Protein AF-A0A1G1AKE0-F1 (afdb_monomer_lite)

Sequence (77 aa):
MKVLVATRRTQGRRDNDFNFCEEGELLIYGSECDAEAVDGHCGCRRALVGMTSGKATTTFLVQGSSALGFAGESCLY

Foldseek 3Di:
DKWKFDDCPCAPVDVLWDDPDDGGFTWDQDDDDPPDDCSDNVNSVQWTAGPVPRDIGNKIWIFDQDPVGTDDDTDID

pLDDT: mean 88.01, std 12.1, range [53.53, 97.75]

Secondary structure (DSSP, 8-state):
-EEEEE--TTTTSSTT--B-SPTT-BEEE----SSS-TTSSS-GGG-EEETTT--EES-EEEEEEETTEE-S--EE-

Structure (mmCIF, N/CA/C/O backbone):
data_AF-A0A1G1AKE0-F1
#
_entry.id   AF-A0A1G1AKE0-F1
#
loop_
_atom_site.group_PDB
_atom_site.id
_atom_site.type_symbol
_atom_site.label_atom_id
_atom_site.label_alt_id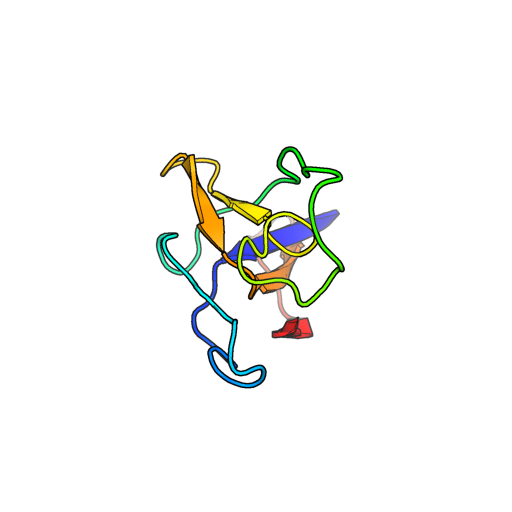
_atom_site.label_comp_id
_atom_site.label_asym_id
_atom_site.label_entity_id
_atom_site.label_seq_id
_atom_site.pdbx_PDB_ins_code
_atom_site.Cartn_x
_atom_site.Cartn_y
_atom_site.Cartn_z
_atom_site.occupancy
_atom_site.B_iso_or_equiv
_atom_site.auth_seq_id
_atom_site.auth_comp_id
_atom_site.auth_asym_id
_atom_site.auth_atom_id
_atom_site.pdbx_PDB_model_num
ATOM 1 N N . MET A 1 1 ? -19.980 3.763 6.626 1.00 82.19 1 MET A N 1
ATOM 2 C CA . MET A 1 1 ? -19.121 4.031 5.440 1.00 82.19 1 MET A CA 1
ATOM 3 C C . MET A 1 1 ? -17.994 3.004 5.428 1.00 82.19 1 MET A C 1
ATOM 5 O O . MET A 1 1 ? -17.884 2.272 6.401 1.00 82.19 1 MET A O 1
ATOM 9 N N . LYS A 1 2 ? -17.198 2.877 4.363 1.00 89.38 2 LYS A N 1
ATOM 10 C CA . LYS A 1 2 ? -16.007 2.007 4.366 1.00 89.38 2 LYS A CA 1
ATOM 11 C C . LYS A 1 2 ? -14.751 2.870 4.376 1.00 89.38 2 LYS A C 1
ATOM 13 O O . LYS A 1 2 ? -14.737 3.910 3.723 1.00 89.38 2 LYS A O 1
ATOM 18 N N . VAL A 1 3 ? -13.740 2.447 5.123 1.00 92.50 3 VAL A N 1
ATOM 19 C CA . VAL A 1 3 ? -12.425 3.095 5.183 1.00 92.50 3 VAL A CA 1
ATOM 20 C C . VAL A 1 3 ? -11.329 2.092 4.848 1.00 92.50 3 VAL A C 1
ATOM 22 O O . VAL A 1 3 ? -11.528 0.885 5.003 1.00 92.50 3 VAL A O 1
ATOM 25 N N . LEU A 1 4 ? -10.189 2.603 4.393 1.00 95.44 4 LEU A N 1
ATOM 26 C CA . LEU A 1 4 ? -8.989 1.820 4.124 1.00 95.44 4 LEU A CA 1
ATOM 27 C C . LEU A 1 4 ? -8.014 2.006 5.284 1.00 95.44 4 LEU A C 1
ATOM 29 O O 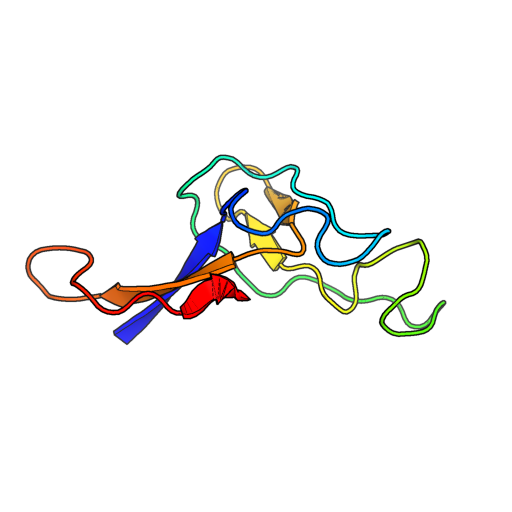. LEU A 1 4 ? -7.785 3.133 5.724 1.00 95.44 4 LEU A O 1
ATOM 33 N N . VAL A 1 5 ? -7.468 0.901 5.779 1.00 95.94 5 VAL A N 1
ATOM 34 C CA . VAL A 1 5 ? -6.610 0.877 6.964 1.00 95.94 5 VAL A CA 1
ATOM 35 C C . VAL A 1 5 ? -5.349 0.078 6.666 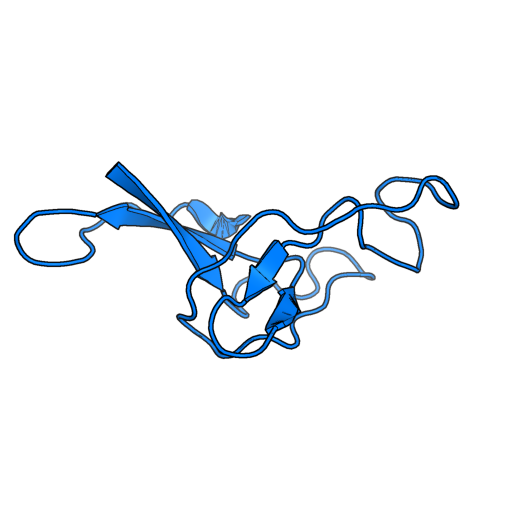1.00 95.94 5 VAL A C 1
ATOM 37 O O . VAL A 1 5 ? -5.428 -1.033 6.148 1.00 95.94 5 VAL A O 1
ATOM 40 N N . ALA A 1 6 ? -4.184 0.623 6.998 1.00 96.62 6 ALA A N 1
ATOM 41 C CA . ALA A 1 6 ? -2.905 -0.044 6.811 1.00 96.62 6 ALA A CA 1
ATOM 42 C C . ALA A 1 6 ? -2.819 -1.318 7.651 1.00 96.62 6 ALA A C 1
ATOM 44 O O . ALA A 1 6 ? -3.145 -1.321 8.841 1.00 96.62 6 ALA A O 1
ATOM 45 N N . THR A 1 7 ? -2.335 -2.397 7.039 1.00 95.12 7 THR A N 1
ATOM 46 C CA . THR A 1 7 ? -2.045 -3.636 7.758 1.00 95.12 7 THR A CA 1
ATOM 47 C C . THR A 1 7 ? -0.818 -4.329 7.212 1.00 95.12 7 THR A C 1
ATOM 49 O O . THR A 1 7 ? -0.536 -4.248 6.025 1.00 95.12 7 THR A O 1
ATOM 52 N N . ARG A 1 8 ? -0.098 -5.055 8.059 1.00 95.00 8 ARG A N 1
ATOM 53 C CA . ARG A 1 8 ? 0.952 -5.991 7.639 1.00 95.00 8 ARG A CA 1
ATOM 54 C C . ARG A 1 8 ? 0.418 -7.391 7.362 1.00 95.00 8 ARG A C 1
ATOM 56 O O . ARG A 1 8 ? 1.178 -8.274 6.967 1.00 95.00 8 ARG A O 1
ATOM 63 N N . ARG A 1 9 ? -0.877 -7.635 7.575 1.00 91.94 9 ARG A N 1
ATOM 64 C CA . ARG A 1 9 ? -1.501 -8.913 7.219 1.00 91.94 9 ARG A CA 1
ATOM 65 C C . ARG A 1 9 ? -1.358 -9.125 5.712 1.00 91.94 9 ARG A C 1
ATOM 67 O O . ARG A 1 9 ? -1.508 -8.189 4.942 1.00 91.94 9 ARG A O 1
ATOM 74 N N . THR A 1 10 ? -1.008 -10.352 5.328 1.00 91.56 10 THR A N 1
ATOM 75 C CA . THR A 1 10 ? -0.745 -10.777 3.939 1.00 91.56 10 THR A CA 1
ATOM 76 C C . THR A 1 10 ? 0.405 -10.076 3.205 1.00 91.56 10 THR A C 1
ATOM 78 O O . THR A 1 10 ? 0.593 -10.356 2.025 1.00 91.56 10 THR A O 1
ATOM 81 N N . GLN A 1 11 ? 1.221 -9.253 3.879 1.00 91.50 11 GLN A N 1
ATOM 82 C CA . GLN A 1 11 ? 2.467 -8.743 3.297 1.00 91.50 11 GLN A CA 1
ATOM 83 C C . GLN A 1 11 ? 3.351 -9.889 2.794 1.00 91.50 11 GLN A C 1
ATOM 85 O O . GLN A 1 11 ? 3.558 -10.877 3.499 1.00 91.50 11 GLN A O 1
ATOM 90 N N . GLY A 1 12 ? 3.890 -9.725 1.586 1.00 91.06 12 GLY A N 1
ATOM 91 C CA . GLY A 1 12 ? 4.727 -10.727 0.928 1.00 91.06 12 GLY A CA 1
ATOM 92 C C . GLY A 1 12 ? 3.932 -11.808 0.195 1.00 91.06 12 GLY A C 1
ATOM 93 O O . GLY A 1 12 ? 4.523 -12.777 -0.271 1.00 91.06 12 GLY A O 1
ATOM 94 N N . ARG A 1 13 ? 2.601 -11.672 0.073 1.00 91.44 13 ARG A N 1
ATOM 95 C CA . ARG A 1 13 ? 1.807 -12.535 -0.816 1.00 91.44 13 ARG A CA 1
ATOM 96 C C . ARG A 1 13 ? 2.187 -12.302 -2.278 1.00 91.44 13 ARG A C 1
ATOM 98 O O . ARG A 1 13 ? 2.103 -13.234 -3.078 1.00 91.44 13 ARG A O 1
ATOM 105 N N . ARG A 1 14 ? 2.590 -11.080 -2.623 1.00 89.38 14 ARG A N 1
ATOM 106 C CA . ARG A 1 14 ? 3.372 -10.789 -3.825 1.00 89.38 14 ARG A CA 1
ATOM 107 C C . ARG A 1 14 ? 4.790 -10.400 -3.418 1.00 89.38 14 ARG A C 1
ATOM 109 O O . ARG A 1 14 ? 4.989 -9.718 -2.414 1.00 89.38 14 ARG A O 1
ATOM 116 N N . ASP A 1 15 ? 5.760 -10.791 -4.238 1.00 90.12 15 ASP A N 1
ATOM 117 C CA . ASP A 1 15 ? 7.190 -10.601 -3.949 1.00 90.12 15 ASP A CA 1
ATOM 118 C C . ASP A 1 15 ? 7.593 -9.123 -3.815 1.00 90.12 15 ASP A C 1
ATOM 120 O O . ASP A 1 15 ? 8.587 -8.800 -3.169 1.00 90.12 15 ASP A O 1
ATOM 124 N N . ASN A 1 16 ? 6.812 -8.219 -4.410 1.00 89.44 16 ASN A N 1
ATOM 125 C CA . ASN A 1 16 ? 7.021 -6.772 -4.387 1.00 89.44 16 ASN A CA 1
ATOM 126 C C . ASN A 1 16 ? 6.082 -6.025 -3.422 1.00 89.44 16 ASN A C 1
ATOM 128 O O . ASN A 1 16 ? 5.907 -4.812 -3.550 1.00 89.44 16 ASN A O 1
ATOM 132 N N . ASP A 1 17 ? 5.440 -6.722 -2.483 1.00 93.44 17 ASP A N 1
ATOM 133 C CA . ASP A 1 17 ? 4.635 -6.060 -1.460 1.00 93.44 17 ASP A CA 1
ATOM 134 C C . ASP A 1 17 ? 5.515 -5.306 -0.461 1.00 93.44 17 ASP A C 1
ATOM 136 O O . ASP A 1 17 ? 6.511 -5.823 0.044 1.00 93.44 17 ASP A O 1
ATOM 140 N N . PHE A 1 18 ? 5.080 -4.115 -0.059 1.00 94.69 18 PHE A N 1
ATOM 141 C CA . PHE A 1 18 ? 5.746 -3.321 0.970 1.00 94.69 18 PHE A CA 1
ATOM 142 C C . PHE A 1 18 ? 4.729 -2.614 1.861 1.00 94.69 18 PHE A C 1
ATOM 144 O O . PHE A 1 18 ? 3.638 -2.250 1.431 1.00 94.69 18 PHE A O 1
ATOM 151 N N . ASN A 1 19 ? 5.117 -2.369 3.110 1.00 95.81 19 ASN A N 1
ATOM 152 C CA . ASN A 1 19 ? 4.335 -1.564 4.034 1.00 95.81 19 ASN A CA 1
ATOM 153 C C . ASN A 1 19 ? 5.270 -0.734 4.916 1.00 95.81 19 ASN A C 1
ATOM 155 O O . ASN A 1 19 ? 5.958 -1.263 5.795 1.00 95.81 19 ASN A O 1
ATOM 159 N N . PHE A 1 20 ? 5.272 0.573 4.671 1.00 96.25 20 PHE A N 1
ATOM 160 C CA . PHE A 1 20 ? 6.002 1.548 5.472 1.00 96.25 20 PHE A CA 1
ATOM 161 C C . PHE A 1 20 ? 5.090 2.34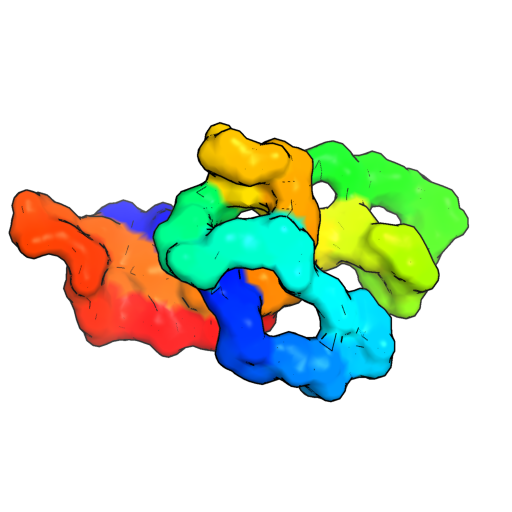1 6.417 1.00 96.25 20 PHE A C 1
ATOM 163 O O . PHE A 1 20 ? 5.606 3.095 7.240 1.00 96.25 20 PHE A O 1
ATOM 170 N N . CYS A 1 21 ? 3.770 2.177 6.315 1.00 97.38 21 CYS A N 1
ATOM 171 C CA . CYS A 1 21 ? 2.791 2.826 7.179 1.00 97.38 21 CYS A CA 1
ATOM 172 C C . CYS A 1 21 ? 2.785 2.220 8.590 1.00 97.38 21 CYS A C 1
ATOM 174 O O . CYS A 1 21 ? 3.281 1.111 8.839 1.00 97.38 21 CYS A O 1
ATOM 176 N N . GLU A 1 22 ? 2.182 2.950 9.524 1.00 96.31 22 GLU A N 1
ATOM 177 C CA . GLU A 1 22 ? 1.897 2.412 10.851 1.00 96.31 22 GLU A CA 1
ATOM 178 C C . GLU A 1 22 ? 0.687 1.463 10.783 1.00 96.31 22 GLU A C 1
ATOM 180 O O . GLU A 1 22 ? -0.250 1.677 10.015 1.00 96.31 22 GLU A O 1
ATOM 185 N N . GLU A 1 23 ? 0.695 0.378 11.565 1.00 95.19 23 GLU A N 1
ATOM 186 C CA . GLU A 1 23 ? -0.428 -0.575 11.584 1.00 95.19 23 GLU A CA 1
ATOM 187 C C . GLU A 1 23 ? -1.696 0.126 12.098 1.00 95.19 23 GLU A C 1
ATOM 189 O O . GLU A 1 23 ? -1.663 0.774 13.143 1.00 95.19 23 GLU A O 1
ATOM 194 N N . GLY A 1 24 ? -2.823 -0.020 11.398 1.00 94.00 24 GLY A N 1
ATOM 195 C CA . GLY A 1 24 ? -4.081 0.617 11.799 1.00 94.00 24 GLY A CA 1
ATOM 196 C C . GLY A 1 24 ? -4.254 2.061 11.314 1.00 94.00 24 GLY A C 1
ATOM 197 O O . GLY A 1 24 ? -5.280 2.679 11.595 1.00 94.00 24 GLY A O 1
ATOM 198 N N . GLU A 1 25 ? -3.287 2.610 10.580 1.00 95.50 25 GLU A N 1
ATOM 199 C CA . GLU A 1 25 ? -3.360 3.968 10.042 1.00 95.50 25 GLU A CA 1
ATOM 200 C C . GLU A 1 25 ? -4.388 4.087 8.902 1.00 95.50 25 GLU A C 1
ATOM 202 O O . GLU A 1 25 ? -4.492 3.196 8.061 1.00 95.50 25 GLU A O 1
ATOM 207 N N . LEU A 1 26 ? -5.128 5.202 8.833 1.00 96.25 26 LEU A N 1
ATOM 208 C CA . LEU A 1 26 ? -6.024 5.480 7.706 1.00 96.25 26 LEU A CA 1
ATOM 209 C C . LEU A 1 26 ? -5.240 5.734 6.417 1.00 96.25 26 LEU A C 1
ATOM 211 O O . LEU A 1 26 ? -4.242 6.457 6.408 1.00 96.25 26 LEU A O 1
ATOM 215 N N . LEU A 1 27 ? -5.753 5.178 5.325 1.00 97.19 27 LEU A N 1
ATOM 216 C CA . LEU A 1 27 ? -5.140 5.231 4.008 1.00 97.19 27 LEU A CA 1
ATOM 217 C C . LEU A 1 27 ? -5.975 6.033 3.008 1.00 97.19 27 LEU A C 1
ATOM 219 O O . LEU A 1 27 ? -7.207 6.005 3.032 1.00 97.19 27 LEU A O 1
ATOM 223 N N . ILE A 1 28 ? -5.282 6.682 2.076 1.00 96.69 28 ILE A N 1
ATOM 224 C CA . ILE A 1 28 ? -5.846 7.384 0.918 1.00 96.69 28 ILE A CA 1
ATOM 225 C C . ILE A 1 28 ? -5.146 6.955 -0.373 1.00 96.69 28 ILE A C 1
ATOM 227 O O . ILE A 1 28 ? -4.049 6.395 -0.348 1.00 96.69 28 ILE A O 1
ATOM 231 N N . TYR A 1 29 ? -5.769 7.243 -1.515 1.00 95.44 29 TYR A N 1
ATOM 232 C CA . TYR A 1 29 ? -5.115 7.084 -2.812 1.00 95.44 29 TYR A CA 1
ATOM 233 C C . TYR A 1 29 ? -4.001 8.122 -2.977 1.00 95.44 29 TYR A C 1
ATOM 235 O O . TYR A 1 29 ? -4.228 9.318 -2.790 1.00 95.44 29 TYR A O 1
ATOM 243 N N . GLY A 1 30 ? -2.800 7.644 -3.301 1.00 91.81 30 GLY A N 1
ATOM 244 C CA . GLY A 1 30 ? -1.657 8.483 -3.652 1.00 91.81 30 GLY A CA 1
ATOM 245 C C . GLY A 1 30 ? -1.586 8.785 -5.150 1.00 91.81 30 GLY A C 1
ATOM 246 O O . GLY A 1 30 ? -2.471 8.420 -5.921 1.00 91.81 30 GLY A O 1
ATOM 247 N N . SER A 1 31 ? -0.501 9.436 -5.565 1.00 91.81 31 SER A N 1
ATOM 248 C CA . SER A 1 31 ? -0.147 9.586 -6.980 1.00 91.81 31 SER A CA 1
ATOM 249 C C . SER A 1 31 ? 0.529 8.326 -7.523 1.00 91.81 31 SER A C 1
ATOM 251 O O . SER A 1 31 ? 1.403 7.762 -6.862 1.00 91.81 31 SER A O 1
ATOM 253 N N . GLU A 1 32 ? 0.202 7.951 -8.757 1.00 92.44 32 GLU A N 1
ATOM 254 C CA . GLU A 1 32 ? 0.878 6.888 -9.504 1.00 92.44 32 GLU A CA 1
ATOM 255 C C . GLU A 1 32 ? 1.809 7.459 -10.583 1.00 92.44 32 GLU A C 1
ATOM 257 O O . GLU A 1 32 ? 1.581 8.555 -11.096 1.00 92.44 32 GLU A O 1
ATOM 262 N N . CYS A 1 33 ? 2.861 6.714 -10.932 1.00 89.69 33 CYS A N 1
ATOM 263 C CA . CYS A 1 33 ? 3.696 7.008 -12.092 1.00 89.69 33 CYS A CA 1
ATOM 264 C C . CYS A 1 33 ? 3.317 6.120 -13.286 1.00 89.69 33 CYS A C 1
ATOM 266 O O . CYS A 1 33 ? 2.790 5.008 -13.146 1.00 89.69 33 CYS A O 1
ATOM 268 N N . ASP A 1 34 ? 3.635 6.592 -14.486 1.00 91.62 34 ASP A N 1
ATOM 269 C CA . ASP A 1 34 ? 3.415 5.872 -15.738 1.00 91.62 34 ASP A CA 1
ATOM 270 C C . ASP A 1 34 ? 4.607 4.984 -16.150 1.00 91.62 34 ASP A C 1
ATOM 272 O O . ASP A 1 34 ? 4.491 4.218 -17.103 1.00 91.62 34 ASP A O 1
ATOM 276 N N . ALA A 1 35 ? 5.706 5.010 -15.390 1.00 90.12 35 ALA A N 1
ATOM 277 C CA . ALA A 1 35 ? 6.991 4.418 -15.766 1.00 90.12 35 ALA A CA 1
ATOM 278 C C . ALA A 1 35 ? 7.026 2.878 -15.833 1.00 90.12 35 ALA A C 1
ATOM 280 O O . ALA A 1 35 ? 7.857 2.321 -16.548 1.00 90.12 35 ALA A O 1
ATOM 281 N N . GLU A 1 36 ? 6.165 2.174 -15.093 1.00 88.81 36 GLU A N 1
ATOM 282 C CA . GLU A 1 36 ? 6.237 0.712 -14.957 1.00 88.81 36 GLU A CA 1
ATOM 283 C C . GLU A 1 36 ? 4.859 0.042 -14.986 1.00 88.81 36 GLU A C 1
ATOM 285 O O . GLU A 1 36 ? 3.834 0.691 -14.814 1.00 88.81 36 GLU A O 1
ATOM 290 N N . ALA A 1 37 ? 4.815 -1.279 -15.181 1.00 91.75 37 ALA A N 1
ATOM 291 C CA . ALA A 1 37 ? 3.585 -2.059 -15.040 1.00 91.75 37 ALA A CA 1
ATOM 292 C C . ALA A 1 37 ? 3.056 -2.052 -13.587 1.00 91.75 37 ALA A C 1
ATOM 294 O O . ALA A 1 37 ? 3.744 -1.636 -12.659 1.00 91.75 37 ALA A O 1
ATOM 295 N N . VAL A 1 38 ? 1.831 -2.551 -13.376 1.00 90.44 38 VAL A N 1
ATOM 296 C CA . VAL A 1 38 ? 1.185 -2.594 -12.045 1.00 90.44 38 VAL A CA 1
ATOM 297 C C . VAL A 1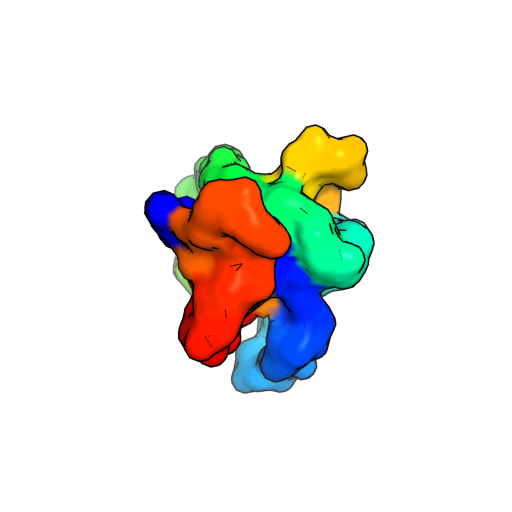 38 ? 2.044 -3.321 -11.003 1.00 90.44 38 VAL A C 1
ATOM 299 O O . VAL A 1 38 ? 2.172 -2.837 -9.883 1.00 90.44 38 VAL A O 1
ATOM 302 N N . ASP A 1 39 ? 2.678 -4.432 -11.385 1.00 90.06 39 ASP A N 1
ATOM 303 C CA . ASP A 1 39 ? 3.605 -5.191 -10.533 1.00 90.06 39 ASP A CA 1
ATOM 304 C C . ASP A 1 39 ? 5.081 -4.820 -10.779 1.00 90.06 39 ASP A C 1
ATOM 306 O O . ASP A 1 39 ? 5.982 -5.629 -10.566 1.00 90.06 39 ASP A O 1
ATOM 310 N N . GLY A 1 40 ? 5.334 -3.590 -11.234 1.00 89.69 40 GLY A N 1
ATOM 311 C CA . GLY A 1 40 ? 6.674 -3.019 -11.340 1.00 89.69 40 GLY A CA 1
ATOM 312 C C . GLY A 1 40 ? 7.391 -2.900 -9.991 1.00 89.69 40 GLY A C 1
ATOM 313 O O . GLY A 1 40 ? 6.824 -3.152 -8.923 1.00 89.69 40 GLY A O 1
ATOM 314 N N . HIS A 1 41 ? 8.657 -2.495 -10.041 1.00 87.56 41 HIS A N 1
ATOM 315 C CA . HIS A 1 41 ? 9.506 -2.317 -8.868 1.00 87.56 41 HIS A CA 1
ATOM 316 C C . HIS A 1 41 ? 9.080 -1.117 -8.006 1.00 87.56 41 HIS A C 1
ATOM 318 O O . HIS A 1 41 ? 9.177 -1.170 -6.783 1.00 87.56 41 HIS A O 1
ATOM 324 N N . CYS A 1 42 ? 8.568 -0.048 -8.620 1.00 88.88 42 CYS A N 1
ATOM 325 C CA . CYS A 1 42 ? 8.122 1.161 -7.927 1.00 88.88 42 CYS A CA 1
ATOM 326 C C . CYS A 1 42 ? 6.884 0.914 -7.047 1.00 88.88 42 CYS A C 1
ATOM 328 O O . CYS A 1 42 ? 6.743 1.515 -5.984 1.00 88.88 42 CYS A O 1
ATOM 330 N N . GLY A 1 43 ? 5.963 0.056 -7.500 1.00 88.81 43 GLY A N 1
ATOM 331 C CA . GLY A 1 43 ? 4.748 -0.341 -6.778 1.00 88.81 43 GLY A CA 1
ATOM 332 C C . GLY A 1 43 ? 3.719 0.768 -6.490 1.00 88.81 43 GLY A C 1
ATOM 333 O O . GLY A 1 43 ? 2.670 0.478 -5.915 1.00 88.81 43 GLY A O 1
ATOM 334 N N . CYS A 1 44 ? 3.953 2.012 -6.929 1.00 91.69 44 CYS A N 1
ATOM 335 C CA . CYS A 1 44 ? 3.056 3.157 -6.709 1.00 91.69 44 CYS A CA 1
ATOM 336 C C . CYS A 1 44 ? 1.637 2.946 -7.266 1.00 91.69 44 CYS A C 1
ATOM 338 O O . CYS A 1 44 ? 0.673 3.384 -6.651 1.00 91.69 44 CYS A O 1
ATOM 340 N N . ARG A 1 45 ? 1.491 2.187 -8.361 1.00 92.44 45 ARG A N 1
ATOM 341 C CA . ARG A 1 45 ? 0.200 1.833 -8.987 1.00 92.44 45 ARG A CA 1
ATOM 342 C C . ARG A 1 45 ? -0.703 0.946 -8.127 1.00 92.44 45 ARG A C 1
ATOM 344 O O . ARG A 1 45 ? -1.856 0.708 -8.469 1.00 92.44 45 ARG A O 1
ATOM 351 N N . ARG A 1 46 ? -0.172 0.404 -7.033 1.00 92.56 46 ARG A N 1
ATOM 352 C CA . ARG A 1 46 ? -0.912 -0.416 -6.062 1.00 92.56 46 ARG A CA 1
ATOM 353 C C . ARG A 1 46 ? -0.839 0.163 -4.656 1.00 92.56 46 ARG A C 1
ATOM 355 O O . ARG A 1 46 ? -1.394 -0.422 -3.730 1.00 92.56 46 ARG A O 1
ATOM 362 N N . ALA A 1 47 ? -0.091 1.245 -4.483 1.00 95.00 47 ALA A N 1
ATOM 363 C CA . ALA A 1 47 ? 0.197 1.782 -3.178 1.00 95.00 47 ALA A CA 1
ATOM 364 C C . ALA A 1 47 ? -0.914 2.730 -2.728 1.00 95.00 47 ALA A C 1
ATOM 366 O O . ALA A 1 47 ? -1.435 3.540 -3.494 1.00 95.00 47 ALA A O 1
ATOM 367 N N . LEU A 1 48 ? -1.226 2.659 -1.445 1.00 96.88 48 LEU A N 1
ATOM 368 C CA . LEU A 1 48 ? -1.995 3.660 -0.728 1.00 96.88 48 LEU A CA 1
ATOM 369 C C . LEU A 1 48 ? -1.066 4.424 0.210 1.00 96.88 48 LEU A C 1
ATOM 371 O O . LEU A 1 48 ? -0.016 3.914 0.605 1.00 96.88 48 LEU A O 1
ATOM 375 N N . VAL A 1 49 ? -1.467 5.636 0.581 1.00 97.75 49 VAL A N 1
ATOM 376 C CA . VAL A 1 49 ? -0.674 6.541 1.416 1.00 97.75 49 VAL A CA 1
ATOM 377 C C . VAL A 1 49 ? -1.331 6.712 2.780 1.00 97.75 49 VAL A C 1
ATOM 379 O O . VAL A 1 49 ? -2.530 6.974 2.866 1.00 97.75 49 VAL A O 1
ATOM 382 N N . GLY A 1 50 ? -0.543 6.570 3.844 1.00 97.56 50 GLY A N 1
ATOM 383 C CA . GLY A 1 50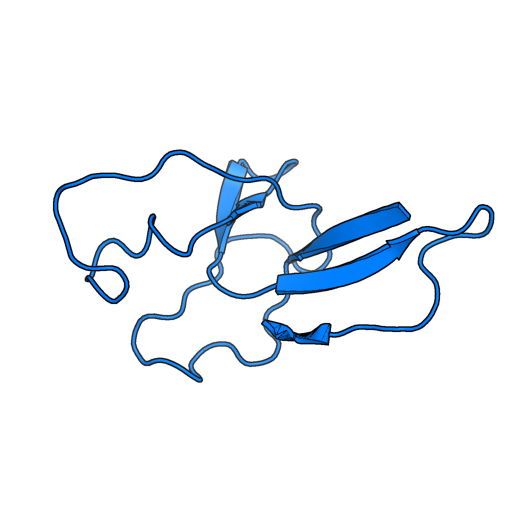 ? -0.948 6.842 5.219 1.00 97.56 50 GLY A CA 1
ATOM 384 C C . GLY A 1 50 ? -1.207 8.328 5.456 1.00 97.56 50 GLY A C 1
ATOM 385 O O . GLY A 1 50 ? -0.366 9.169 5.143 1.00 97.56 50 GLY A O 1
ATOM 386 N N . MET A 1 51 ? -2.368 8.667 6.019 1.00 97.19 51 MET A N 1
ATOM 387 C CA . MET A 1 51 ? -2.758 10.061 6.277 1.00 97.19 51 MET A CA 1
ATOM 388 C C . MET A 1 51 ? -1.939 10.746 7.380 1.00 97.19 51 MET A C 1
ATOM 390 O O . MET A 1 51 ? -1.873 11.971 7.423 1.00 97.19 51 MET A O 1
ATOM 394 N N . THR A 1 52 ? -1.360 9.972 8.294 1.00 96.31 52 THR A N 1
ATOM 395 C CA . THR A 1 52 ? -0.587 10.451 9.448 1.00 96.31 52 THR A CA 1
ATOM 396 C C . THR A 1 52 ? 0.912 10.427 9.158 1.00 96.31 52 THR A C 1
ATOM 398 O O . THR A 1 52 ? 1.611 11.396 9.437 1.00 96.31 52 THR A O 1
ATOM 401 N N . SER A 1 53 ? 1.417 9.327 8.601 1.00 96.56 53 SER A N 1
ATOM 402 C CA . SER A 1 53 ? 2.837 9.107 8.331 1.00 96.56 53 SER A CA 1
ATOM 403 C C . SER A 1 53 ? 3.282 9.642 6.971 1.00 96.56 53 SER A C 1
ATOM 405 O O . SER A 1 53 ? 4.473 9.887 6.780 1.00 96.56 53 SER A O 1
ATOM 407 N N . GLY A 1 54 ? 2.359 9.791 6.012 1.00 96.12 54 GLY A N 1
ATOM 408 C CA . GLY A 1 54 ? 2.672 10.122 4.618 1.00 96.12 54 GLY A CA 1
ATOM 409 C C . GLY A 1 54 ? 3.419 9.011 3.873 1.00 96.12 54 GLY A C 1
ATOM 410 O O . GLY A 1 54 ? 3.906 9.230 2.765 1.00 96.12 54 GLY A O 1
ATOM 411 N N . LYS A 1 55 ? 3.553 7.826 4.479 1.00 96.88 55 LYS A N 1
ATOM 412 C CA . LYS A 1 55 ? 4.265 6.682 3.903 1.00 96.88 55 LYS A CA 1
ATOM 413 C C . LYS A 1 55 ? 3.324 5.823 3.070 1.00 96.88 55 LYS A C 1
ATOM 415 O O . LYS A 1 55 ? 2.111 5.999 3.114 1.00 96.88 55 LYS A O 1
ATOM 420 N N . ALA A 1 56 ? 3.893 4.903 2.298 1.00 96.12 56 ALA A N 1
ATOM 421 C CA . ALA A 1 56 ? 3.145 4.071 1.369 1.00 96.12 56 ALA A CA 1
ATOM 422 C C . ALA A 1 56 ? 3.055 2.602 1.823 1.00 96.12 56 ALA A C 1
ATOM 424 O O . ALA A 1 56 ? 3.969 2.071 2.463 1.00 96.12 56 ALA A O 1
ATOM 425 N N . THR A 1 57 ? 1.965 1.935 1.446 1.00 96.44 57 THR A N 1
ATOM 426 C CA . THR A 1 57 ? 1.740 0.494 1.647 1.00 96.44 57 THR A CA 1
ATOM 427 C C . THR A 1 57 ? 0.986 -0.108 0.467 1.00 96.44 57 THR A C 1
ATOM 429 O O . THR A 1 57 ? 0.150 0.564 -0.131 1.00 96.44 57 THR A O 1
ATOM 432 N N . THR A 1 58 ? 1.245 -1.373 0.144 1.00 95.38 58 THR A N 1
ATOM 433 C CA . THR A 1 58 ? 0.502 -2.137 -0.874 1.00 95.38 58 THR A CA 1
ATOM 434 C C . THR A 1 58 ? -0.546 -3.070 -0.280 1.00 95.38 58 THR A C 1
ATOM 436 O O . THR A 1 58 ? -1.302 -3.669 -1.036 1.00 95.38 58 THR A O 1
ATOM 439 N N . THR A 1 59 ? -0.602 -3.192 1.047 1.00 95.12 59 THR A N 1
ATOM 440 C CA . THR A 1 59 ? -1.577 -4.027 1.760 1.00 95.12 59 THR A CA 1
ATOM 441 C C . THR A 1 59 ? -2.454 -3.197 2.682 1.00 95.12 59 THR A C 1
ATOM 443 O O . THR A 1 59 ? -1.993 -2.264 3.359 1.00 95.12 59 THR A O 1
ATOM 446 N N . PHE A 1 60 ? -3.744 -3.527 2.696 1.00 95.62 60 PHE A N 1
ATOM 447 C CA . PHE A 1 60 ? -4.737 -2.798 3.475 1.00 95.62 60 PHE A CA 1
ATOM 448 C C . PHE A 1 60 ? -5.952 -3.649 3.852 1.00 95.62 60 PHE A C 1
ATOM 450 O O . PHE A 1 60 ? -6.272 -4.676 3.258 1.00 95.62 60 PHE A O 1
ATOM 457 N N . LEU A 1 61 ? -6.653 -3.182 4.876 1.00 94.19 61 LEU A N 1
ATOM 458 C CA . LEU A 1 61 ? -7.946 -3.680 5.315 1.00 94.19 61 LEU A CA 1
ATOM 459 C C . LEU A 1 61 ? -9.023 -2.699 4.873 1.00 94.19 61 LEU A C 1
ATOM 461 O O . LEU A 1 61 ? -8.892 -1.491 5.067 1.00 94.19 61 LEU A O 1
ATOM 465 N N . VAL A 1 62 ? -10.128 -3.223 4.358 1.00 92.56 62 VAL A N 1
ATOM 466 C CA . VAL A 1 62 ? -11.366 -2.452 4.223 1.00 92.56 62 VAL A CA 1
ATOM 467 C C . VAL A 1 62 ? -12.183 -2.656 5.486 1.00 92.56 62 VAL A C 1
ATOM 469 O O . VAL A 1 62 ? -12.549 -3.790 5.780 1.00 92.56 62 VAL A O 1
ATOM 472 N N . GLN A 1 63 ? -12.487 -1.586 6.219 1.00 87.81 63 GLN A N 1
ATOM 473 C CA . GLN A 1 63 ? -13.257 -1.673 7.459 1.00 87.81 63 GLN A CA 1
ATOM 474 C C . GLN A 1 63 ? -14.526 -0.821 7.405 1.00 87.81 63 GLN A C 1
ATOM 476 O O . GLN A 1 63 ? -14.519 0.321 6.938 1.00 87.81 63 GLN A O 1
ATOM 481 N N . GLY A 1 64 ? -15.634 -1.379 7.894 1.00 85.12 64 GLY A N 1
ATOM 482 C CA . GLY A 1 64 ? -16.875 -0.640 8.090 1.00 85.12 64 GLY A CA 1
ATOM 483 C C . GLY A 1 64 ? -16.744 0.366 9.233 1.00 85.12 64 GLY A C 1
ATOM 484 O O . GLY A 1 64 ? -16.410 0.003 10.359 1.00 85.12 64 GLY A O 1
ATOM 485 N N . SER A 1 65 ? -17.038 1.635 8.963 1.00 72.81 65 SER A N 1
ATOM 486 C CA . SER A 1 65 ? -17.248 2.645 9.996 1.00 72.81 65 SER A CA 1
ATOM 487 C C . SER A 1 65 ? -18.710 2.645 10.441 1.00 72.81 65 SER A C 1
ATOM 489 O O . SER A 1 65 ? -19.628 2.794 9.622 1.00 72.81 65 SER A O 1
ATOM 491 N N . SER A 1 66 ? -18.914 2.474 11.747 1.00 72.94 66 SER A N 1
ATOM 492 C CA . SER A 1 66 ? -20.198 2.610 12.435 1.00 72.94 66 SER A CA 1
ATOM 493 C C . SER A 1 66 ? -20.126 3.758 13.447 1.00 72.94 66 SER A C 1
ATOM 495 O O . SER A 1 66 ? -19.039 4.178 13.842 1.00 72.94 66 SER A O 1
ATOM 497 N N . ALA A 1 67 ? -21.280 4.259 13.896 1.00 60.38 67 ALA A N 1
ATOM 498 C CA . ALA A 1 67 ? -21.352 5.348 14.878 1.00 60.38 67 ALA A CA 1
ATOM 499 C C . ALA A 1 67 ? -20.702 5.009 16.240 1.00 60.38 67 ALA A C 1
ATOM 501 O O . ALA A 1 67 ? -20.426 5.911 17.021 1.00 60.38 67 ALA A O 1
ATOM 502 N N . LEU A 1 68 ? -20.442 3.725 16.512 1.00 61.28 68 LEU A N 1
ATOM 503 C CA . LEU A 1 68 ? -19.831 3.217 17.746 1.00 61.28 68 LEU A CA 1
ATOM 504 C C . LEU A 1 68 ? -18.365 2.771 17.552 1.00 61.28 68 LEU A C 1
ATOM 506 O O . LEU A 1 68 ? -17.785 2.172 18.452 1.00 61.28 68 LEU A O 1
ATOM 510 N N . GLY A 1 69 ? -17.761 3.051 16.389 1.00 60.28 69 GLY A N 1
ATOM 511 C CA . GLY A 1 69 ? -16.393 2.650 16.036 1.00 60.28 69 GLY A CA 1
ATOM 512 C C . GLY A 1 69 ? -16.328 1.766 14.788 1.00 60.28 69 GLY A C 1
ATOM 513 O O . GLY A 1 69 ? -17.302 1.628 14.040 1.00 60.28 69 GLY A O 1
ATOM 514 N N . PHE A 1 70 ? -15.164 1.174 14.521 1.00 59.09 70 PHE A N 1
ATOM 515 C CA . PHE A 1 70 ? -14.977 0.324 13.348 1.00 59.09 70 PHE A CA 1
ATOM 516 C C . PHE A 1 70 ? -15.501 -1.099 13.596 1.00 59.09 70 PHE A C 1
ATOM 518 O O . PHE A 1 70 ? -14.896 -1.879 14.330 1.00 59.09 70 PHE A O 1
ATOM 525 N N . ALA A 1 71 ? -16.633 -1.445 12.983 1.00 53.53 71 ALA A N 1
ATOM 526 C CA . ALA A 1 71 ? -17.292 -2.734 13.162 1.00 53.53 71 ALA A CA 1
ATOM 527 C C . ALA A 1 71 ? -17.078 -3.641 11.936 1.00 53.53 71 ALA A C 1
ATOM 529 O O . ALA A 1 71 ? -17.576 -3.374 10.847 1.00 53.53 71 ALA A O 1
ATOM 530 N N . GLY A 1 72 ? -16.332 -4.728 12.144 1.00 58.91 72 GLY A N 1
ATOM 531 C CA . GLY A 1 72 ? -16.898 -6.071 11.990 1.00 58.91 72 GLY A CA 1
ATOM 532 C C . GLY A 1 72 ? -17.138 -6.696 10.614 1.00 58.91 72 GLY A C 1
ATOM 533 O O . GLY A 1 72 ? -17.826 -7.699 10.596 1.00 58.91 72 GLY A O 1
ATOM 534 N N . GLU A 1 73 ? -16.571 -6.208 9.512 1.00 54.34 73 GLU A N 1
ATOM 535 C CA . GLU A 1 73 ? -16.291 -7.020 8.311 1.00 54.34 73 GLU A CA 1
ATOM 536 C C . GLU A 1 73 ? -15.002 -6.478 7.691 1.00 54.34 73 GLU A C 1
ATOM 538 O O . GLU A 1 73 ? -14.988 -5.358 7.176 1.00 54.34 73 GLU A O 1
ATOM 543 N N . SER A 1 74 ? -13.898 -7.221 7.812 1.00 59.50 74 SER A N 1
ATOM 544 C CA . SER A 1 74 ? -12.611 -6.824 7.245 1.00 59.50 74 SER A CA 1
ATOM 545 C C . SER A 1 74 ? -12.241 -7.701 6.056 1.00 59.50 74 SER A C 1
ATOM 547 O O . SER A 1 74 ? -12.065 -8.911 6.180 1.00 59.50 74 SER A O 1
ATOM 549 N N . CYS A 1 75 ? -12.125 -7.078 4.885 1.00 62.28 75 CYS A N 1
ATOM 550 C CA . CYS A 1 75 ? -11.566 -7.719 3.700 1.00 62.28 75 CYS A CA 1
ATOM 551 C C . CYS A 1 75 ? -10.106 -7.280 3.552 1.00 62.28 75 CYS A C 1
ATOM 553 O O . CYS A 1 75 ? -9.819 -6.082 3.618 1.00 62.28 75 CYS A O 1
ATOM 555 N N . LEU A 1 76 ? -9.211 -8.258 3.420 1.00 73.19 76 LEU A N 1
ATOM 556 C CA . LEU A 1 76 ? -7.777 -8.067 3.208 1.00 73.19 76 LEU A CA 1
ATOM 557 C C . LEU A 1 76 ? -7.503 -7.924 1.711 1.00 73.19 76 LEU A C 1
ATOM 559 O O . LEU A 1 76 ? -7.993 -8.746 0.933 1.00 73.19 76 LEU A O 1
ATOM 563 N N . TYR A 1 77 ? -6.713 -6.919 1.343 1.00 66.69 77 TYR A N 1
ATOM 564 C CA . TYR A 1 77 ? -6.260 -6.664 -0.022 1.00 66.69 77 TYR A CA 1
ATOM 565 C C . TYR A 1 77 ? -4.742 -6.536 -0.082 1.00 66.69 77 TYR A C 1
ATOM 567 O O . TYR A 1 77 ? -4.158 -5.956 0.867 1.00 66.69 77 TYR A O 1
#

Radius of gyration: 12.74 Å; chains: 1; bounding box: 31×23×34 Å